Protein AF-A0A8J1TV13-F1 (afdb_monomer_lite)

Radius of gyration: 22.43 Å; chains: 1; bounding box: 50×52×61 Å

Structure (mmCIF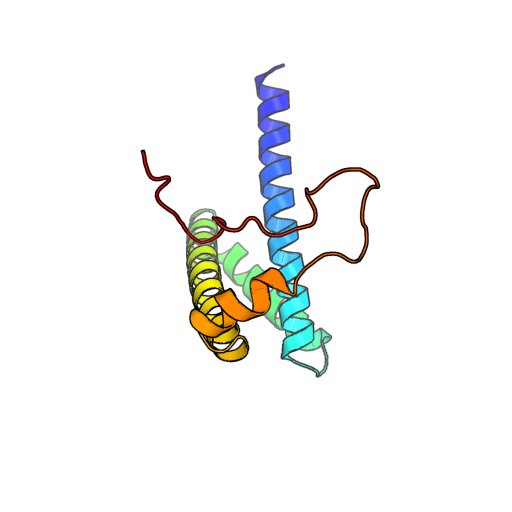, N/CA/C/O backbone):
data_AF-A0A8J1TV13-F1
#
_entry.id   AF-A0A8J1TV13-F1
#
loop_
_atom_site.group_PDB
_atom_site.id
_atom_site.type_symbol
_atom_site.label_atom_id
_atom_site.label_alt_id
_atom_site.label_comp_id
_atom_site.label_asym_id
_atom_site.label_entity_id
_atom_site.label_seq_id
_atom_site.pdbx_PDB_ins_code
_atom_site.Cartn_x
_atom_site.Cartn_y
_atom_site.Cartn_z
_atom_site.occupancy
_atom_site.B_iso_or_equiv
_atom_site.auth_seq_id
_atom_site.auth_comp_id
_atom_site.auth_asym_id
_atom_site.auth_atom_id
_atom_site.pdbx_PDB_model_num
ATOM 1 N N . MET A 1 1 ? 26.215 18.825 -3.401 1.00 73.56 1 MET A N 1
ATOM 2 C CA . MET A 1 1 ? 25.999 17.877 -2.278 1.00 73.56 1 MET 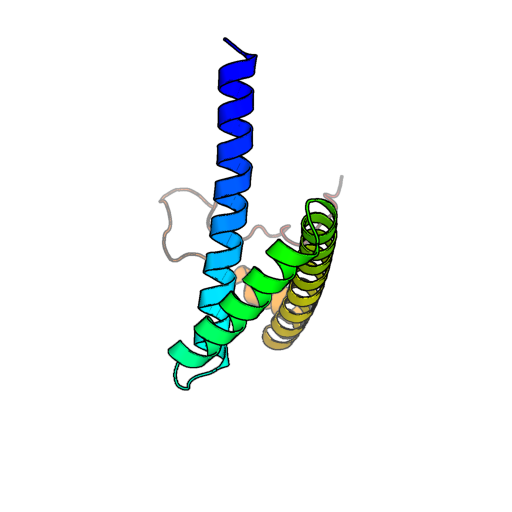A CA 1
ATOM 3 C C . MET A 1 1 ? 24.530 17.718 -1.870 1.00 73.56 1 MET A C 1
ATOM 5 O O . MET A 1 1 ? 24.097 16.585 -1.749 1.00 73.56 1 MET A O 1
ATOM 9 N N . ARG A 1 2 ? 23.732 18.787 -1.697 1.00 83.94 2 ARG A N 1
ATOM 10 C CA . ARG A 1 2 ? 22.308 18.674 -1.290 1.00 83.94 2 ARG A CA 1
ATOM 11 C C . ARG A 1 2 ? 21.440 17.867 -2.264 1.00 83.94 2 ARG A C 1
ATOM 13 O O . ARG A 1 2 ? 20.685 17.012 -1.826 1.00 83.94 2 ARG A O 1
ATOM 20 N N . VAL A 1 3 ? 21.623 18.080 -3.567 1.00 90.56 3 VAL A N 1
ATOM 21 C CA . VAL A 1 3 ? 20.903 17.340 -4.619 1.00 90.56 3 VAL A CA 1
ATOM 22 C C . VAL A 1 3 ? 21.267 15.853 -4.618 1.00 90.56 3 VAL A C 1
ATOM 24 O O . VAL A 1 3 ? 20.383 15.029 -4.764 1.00 90.56 3 VAL A O 1
ATOM 27 N N . TYR A 1 4 ? 22.532 15.496 -4.369 1.00 92.38 4 TYR A N 1
ATOM 28 C CA . TYR A 1 4 ? 22.962 14.093 -4.292 1.00 92.38 4 TYR A CA 1
ATOM 29 C C . TYR A 1 4 ? 22.264 13.345 -3.148 1.00 92.38 4 TYR A C 1
ATOM 31 O O . TYR A 1 4 ? 21.664 12.298 -3.370 1.00 92.38 4 TYR A O 1
ATOM 39 N N . PHE A 1 5 ? 22.272 13.922 -1.940 1.00 92.19 5 PHE A N 1
ATOM 40 C CA . PHE A 1 5 ? 21.561 13.340 -0.798 1.00 92.19 5 PHE A CA 1
ATOM 41 C C . PHE A 1 5 ? 20.041 13.294 -1.014 1.00 92.19 5 PHE A C 1
ATOM 43 O O . PHE A 1 5 ? 19.421 12.306 -0.636 1.00 92.19 5 PHE A O 1
ATOM 50 N N . ALA A 1 6 ? 19.45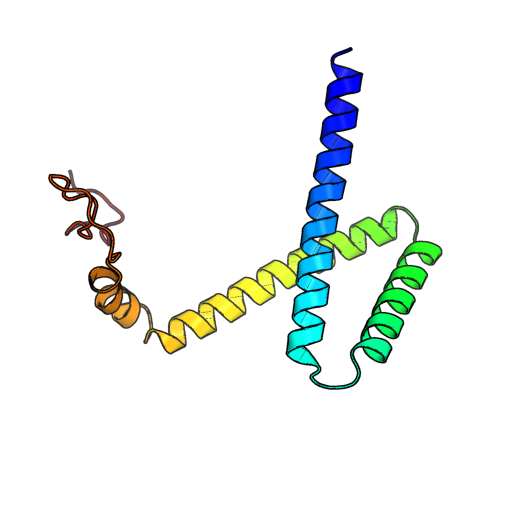0 14.315 -1.647 1.00 92.06 6 ALA A N 1
ATOM 51 C CA . ALA A 1 6 ? 18.016 14.355 -1.947 1.00 92.06 6 ALA A CA 1
ATOM 52 C C . ALA A 1 6 ? 17.590 13.323 -3.006 1.00 92.06 6 ALA A C 1
ATOM 54 O O . ALA A 1 6 ? 16.529 12.718 -2.896 1.00 92.06 6 ALA A O 1
ATOM 55 N N . LEU A 1 7 ? 18.416 13.101 -4.029 1.00 93.25 7 LEU A N 1
ATOM 56 C CA . LEU A 1 7 ? 18.146 12.123 -5.081 1.00 93.25 7 LEU A CA 1
ATOM 57 C C . LEU A 1 7 ? 18.276 10.697 -4.525 1.00 93.25 7 LEU A C 1
ATOM 59 O O . LEU A 1 7 ? 17.412 9.858 -4.765 1.00 93.25 7 LEU A O 1
ATOM 63 N N . LEU A 1 8 ? 19.297 10.454 -3.697 1.00 91.94 8 LEU A N 1
ATOM 64 C CA . LEU A 1 8 ? 19.483 9.181 -3.002 1.00 91.94 8 LEU A CA 1
ATOM 65 C C . LEU A 1 8 ? 18.325 8.873 -2.038 1.00 91.94 8 LEU A C 1
ATOM 67 O O . LEU A 1 8 ? 17.807 7.758 -2.054 1.00 91.94 8 LEU A O 1
ATOM 71 N N . SER A 1 9 ? 17.873 9.844 -1.237 1.00 92.00 9 SER A N 1
ATOM 72 C CA . SER A 1 9 ? 16.735 9.632 -0.334 1.00 92.00 9 SER A CA 1
ATOM 73 C C . SER A 1 9 ? 15.421 9.408 -1.086 1.00 92.00 9 SER A C 1
ATOM 75 O O . SER A 1 9 ? 14.622 8.576 -0.661 1.00 92.00 9 SER A O 1
ATOM 77 N N . LEU A 1 10 ? 15.206 10.088 -2.217 1.00 92.50 10 LEU A N 1
ATOM 78 C CA . LEU A 1 10 ? 14.023 9.898 -3.058 1.00 92.50 10 LEU A CA 1
ATOM 79 C C . LEU A 1 10 ? 13.970 8.488 -3.659 1.00 92.50 10 LEU A C 1
ATOM 81 O O . LEU A 1 10 ? 12.932 7.831 -3.588 1.00 92.50 10 LEU A O 1
ATOM 85 N N . VAL A 1 11 ? 15.091 7.991 -4.187 1.00 91.62 11 VAL A N 1
ATOM 86 C CA . VAL A 1 11 ? 15.177 6.623 -4.721 1.00 91.62 11 VAL A CA 1
ATOM 87 C C . VAL A 1 11 ? 14.931 5.589 -3.620 1.00 91.62 11 VAL A C 1
ATOM 89 O O . VAL A 1 11 ? 14.103 4.697 -3.797 1.00 91.62 11 VAL A O 1
ATOM 92 N N . LEU A 1 12 ? 15.586 5.730 -2.461 1.00 91.44 12 LEU A N 1
ATOM 93 C CA . LEU A 1 12 ? 15.388 4.820 -1.328 1.00 91.44 12 LEU A CA 1
ATOM 94 C C . LEU A 1 12 ? 13.941 4.825 -0.821 1.00 91.44 12 LEU A C 1
ATOM 96 O O . LEU A 1 12 ? 13.416 3.770 -0.462 1.00 91.44 12 LEU A O 1
ATOM 100 N N . TYR A 1 13 ? 13.279 5.984 -0.817 1.00 92.12 13 TYR A N 1
ATOM 101 C CA . TYR A 1 13 ? 11.881 6.098 -0.413 1.00 92.12 13 TYR A CA 1
ATOM 102 C C . TYR A 1 13 ? 10.951 5.320 -1.349 1.00 92.12 13 TYR A C 1
ATOM 104 O O . TYR A 1 13 ? 10.149 4.514 -0.879 1.00 92.12 13 TYR A O 1
ATOM 112 N N . ILE A 1 14 ? 11.091 5.511 -2.665 1.00 88.25 14 ILE A N 1
ATOM 113 C CA . ILE A 1 14 ? 10.286 4.798 -3.669 1.00 88.25 14 ILE A CA 1
ATOM 114 C C . ILE A 1 14 ? 10.513 3.285 -3.554 1.00 88.25 14 ILE A C 1
ATOM 116 O O . ILE A 1 14 ? 9.552 2.518 -3.517 1.00 88.25 14 ILE A O 1
ATOM 120 N N . PHE A 1 15 ? 11.771 2.858 -3.420 1.00 87.06 15 PHE A N 1
ATOM 121 C CA . PHE A 1 15 ? 12.122 1.442 -3.321 1.00 87.06 15 PHE A CA 1
ATOM 122 C C . PHE A 1 15 ? 11.542 0.785 -2.066 1.00 87.06 15 PHE A C 1
ATOM 124 O O . PHE A 1 15 ? 10.974 -0.305 -2.131 1.00 87.06 15 PHE A O 1
ATOM 131 N N . THR A 1 16 ? 11.634 1.475 -0.927 1.00 90.75 16 THR A N 1
ATOM 132 C CA . THR A 1 16 ? 11.062 1.005 0.338 1.00 90.75 16 THR A CA 1
ATOM 133 C C . THR A 1 16 ? 9.545 0.866 0.226 1.00 90.75 16 THR A C 1
ATOM 135 O O . THR A 1 16 ? 9.006 -0.160 0.630 1.00 90.75 16 THR A O 1
ATOM 138 N N . LYS A 1 17 ? 8.854 1.851 -0.369 1.00 83.81 17 LYS A N 1
ATOM 139 C CA . LYS A 1 17 ? 7.398 1.788 -0.576 1.00 83.81 17 LYS A CA 1
ATOM 140 C C . LYS A 1 17 ? 6.995 0.609 -1.466 1.00 83.81 17 LYS A C 1
ATOM 142 O O . LYS A 1 17 ? 6.218 -0.226 -1.018 1.00 83.81 17 LYS A O 1
ATOM 147 N N . CYS A 1 18 ? 7.614 0.469 -2.640 1.00 81.88 18 CYS A N 1
ATOM 148 C CA . CYS A 1 18 ? 7.375 -0.672 -3.532 1.00 81.88 18 CYS A CA 1
ATOM 149 C C . CYS A 1 18 ? 7.637 -2.023 -2.845 1.00 81.88 18 CYS A C 1
ATOM 151 O O . CYS A 1 18 ? 6.895 -2.981 -3.050 1.00 81.88 18 CYS A O 1
ATOM 153 N N . SER A 1 19 ? 8.676 -2.111 -2.009 1.00 83.44 19 SER A N 1
ATOM 154 C CA . SER A 1 19 ? 9.022 -3.355 -1.307 1.00 83.44 19 SER A CA 1
ATOM 155 C C . SER A 1 19 ? 7.951 -3.768 -0.294 1.00 83.44 19 SER A C 1
ATOM 157 O O . SER A 1 19 ? 7.630 -4.951 -0.191 1.00 83.44 19 SER A O 1
ATOM 159 N N . VAL A 1 20 ? 7.377 -2.806 0.438 1.00 86.44 20 VAL A N 1
ATOM 160 C CA . VAL A 1 20 ? 6.291 -3.057 1.402 1.00 86.44 20 VAL A CA 1
ATOM 161 C C . VAL A 1 20 ? 5.021 -3.529 0.690 1.00 86.44 20 VAL A C 1
ATOM 163 O O . VAL A 1 20 ? 4.370 -4.468 1.158 1.00 86.44 20 VAL A O 1
ATOM 166 N N . ASP A 1 21 ? 4.700 -2.929 -0.456 1.00 81.50 21 ASP A N 1
ATOM 167 C CA . ASP A 1 21 ? 3.521 -3.295 -1.244 1.00 81.50 21 ASP A CA 1
ATOM 168 C C . ASP A 1 21 ? 3.637 -4.718 -1.815 1.00 81.50 21 ASP A C 1
ATOM 170 O O . ASP A 1 21 ? 2.724 -5.530 -1.651 1.00 81.50 21 ASP A O 1
ATOM 174 N N . LEU A 1 22 ? 4.791 -5.069 -2.400 1.00 77.62 22 LEU A N 1
ATOM 175 C CA . LEU A 1 22 ? 5.061 -6.421 -2.906 1.00 77.62 22 LEU A CA 1
ATOM 176 C C . LEU A 1 22 ? 5.041 -7.477 -1.794 1.00 77.62 22 LEU A C 1
ATOM 178 O O . LEU A 1 22 ? 4.478 -8.557 -1.977 1.00 77.62 22 LEU A O 1
ATOM 182 N N . TYR A 1 23 ? 5.626 -7.167 -0.634 1.00 81.12 23 TYR A N 1
ATOM 183 C CA . TYR A 1 23 ? 5.627 -8.067 0.519 1.00 81.12 23 TYR A CA 1
ATOM 184 C C . TYR A 1 23 ? 4.204 -8.348 1.023 1.00 81.12 23 TYR A C 1
ATOM 186 O O . TYR A 1 23 ? 3.831 -9.502 1.237 1.00 81.12 23 TYR A O 1
ATOM 194 N N . THR A 1 24 ? 3.383 -7.303 1.150 1.00 81.00 24 THR A N 1
ATOM 195 C CA . THR A 1 24 ? 1.977 -7.431 1.560 1.00 81.00 24 THR A CA 1
ATOM 196 C C . THR A 1 24 ? 1.167 -8.223 0.527 1.00 81.00 24 THR A C 1
ATOM 198 O O . THR A 1 24 ? 0.372 -9.085 0.900 1.00 81.00 24 THR A O 1
ATOM 201 N N . GLY A 1 25 ? 1.414 -8.003 -0.770 1.00 73.56 25 GLY A N 1
ATOM 202 C CA . GLY A 1 25 ? 0.796 -8.769 -1.856 1.00 73.56 25 GLY A CA 1
ATOM 203 C C . GLY A 1 25 ? 1.151 -10.260 -1.825 1.00 73.56 25 GLY A C 1
ATOM 204 O O . GLY A 1 25 ? 0.273 -11.108 -1.982 1.00 73.56 25 GLY A O 1
ATOM 205 N N . ALA A 1 26 ? 2.412 -10.602 -1.549 1.00 70.81 26 ALA A N 1
ATOM 206 C CA . ALA A 1 26 ? 2.842 -11.993 -1.398 1.00 70.81 26 ALA A CA 1
ATOM 207 C C . ALA A 1 26 ? 2.177 -12.678 -0.190 1.00 70.81 26 ALA A C 1
ATOM 209 O O . ALA A 1 26 ? 1.714 -13.816 -0.300 1.00 70.81 26 ALA A O 1
ATOM 210 N N . LEU A 1 27 ? 2.073 -11.971 0.941 1.00 76.75 27 LEU A N 1
ATOM 211 C CA . LEU A 1 27 ? 1.384 -12.454 2.141 1.00 76.75 27 LEU A CA 1
ATOM 212 C C . LEU A 1 27 ? -0.110 -12.713 1.874 1.00 76.75 27 LEU A C 1
ATOM 214 O O . LEU A 1 27 ? -0.659 -13.720 2.318 1.00 76.75 27 LEU A O 1
ATOM 218 N N . PHE A 1 28 ? -0.758 -11.832 1.106 1.00 73.19 28 PHE A N 1
ATOM 219 C CA . PHE A 1 28 ? -2.158 -11.981 0.712 1.00 73.19 28 PHE A CA 1
ATOM 220 C C . PHE A 1 28 ? -2.385 -13.227 -0.156 1.00 73.19 28 PHE A C 1
ATOM 222 O O . PHE A 1 28 ? -3.308 -14.000 0.099 1.00 73.19 28 PHE A O 1
ATOM 229 N N . ILE A 1 29 ? -1.513 -13.473 -1.137 1.00 66.50 29 ILE A N 1
ATOM 230 C CA . ILE A 1 29 ? -1.584 -14.665 -1.998 1.00 66.50 29 ILE A CA 1
ATOM 231 C C . ILE A 1 29 ? -1.369 -15.946 -1.181 1.00 66.50 29 ILE A C 1
ATOM 233 O O . ILE A 1 29 ? -2.081 -16.928 -1.391 1.00 66.50 29 ILE A O 1
ATOM 237 N N . GLN A 1 30 ? -0.442 -15.927 -0.215 1.00 68.12 30 GLN A N 1
ATOM 238 C CA . GLN A 1 30 ? -0.211 -17.048 0.701 1.00 68.12 30 GLN A CA 1
ATOM 239 C C . GLN A 1 30 ? -1.458 -17.389 1.528 1.00 68.12 30 GLN A C 1
ATOM 241 O O . GLN A 1 30 ? -1.795 -18.564 1.662 1.00 68.12 30 GLN A O 1
ATOM 246 N N . GLN A 1 31 ? -2.144 -16.377 2.064 1.00 63.59 31 GLN A N 1
ATOM 247 C CA . GLN A 1 31 ? -3.375 -16.554 2.839 1.00 63.59 31 GLN A CA 1
ATOM 248 C C . GLN A 1 31 ? -4.564 -16.988 1.971 1.00 63.59 31 GLN A C 1
ATOM 250 O O . GLN A 1 31 ? -5.379 -17.795 2.408 1.00 63.59 31 GLN A O 1
ATOM 255 N N . SER A 1 32 ? -4.661 -16.483 0.738 1.00 60.38 32 SER A N 1
ATOM 256 C CA . SER A 1 32 ? -5.837 -16.699 -0.106 1.00 60.38 32 SER A CA 1
ATOM 257 C C . SER A 1 32 ? -5.870 -18.049 -0.828 1.00 60.38 32 SER A C 1
ATOM 259 O O . SER A 1 32 ? -6.972 -18.502 -1.130 1.00 60.38 32 SER A O 1
ATOM 261 N N . LEU A 1 33 ? -4.731 -18.662 -1.184 1.00 61.50 33 LEU A N 1
ATOM 262 C CA . LEU A 1 33 ? -4.748 -19.807 -2.113 1.00 61.50 33 LEU A CA 1
ATOM 263 C C . LEU A 1 33 ? -4.580 -21.188 -1.471 1.00 61.50 33 LEU A C 1
ATOM 265 O O . LEU A 1 33 ? -5.061 -22.149 -2.059 1.00 61.50 33 LEU A O 1
ATOM 269 N N . GLY A 1 34 ? -3.957 -21.324 -0.296 1.00 61.94 34 GLY A N 1
ATOM 270 C CA . GLY A 1 34 ? -3.939 -22.577 0.486 1.00 61.94 34 GLY A C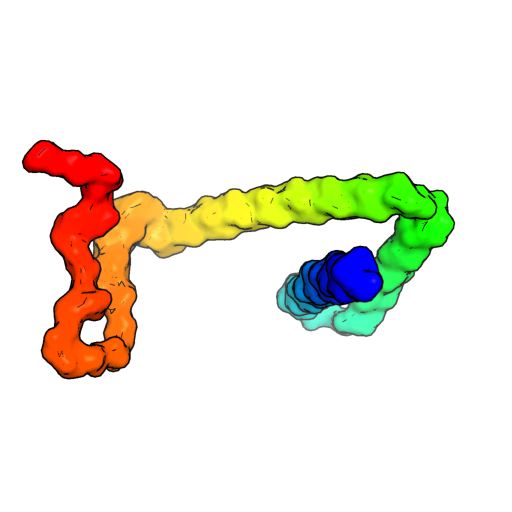A 1
ATOM 271 C C . GLY A 1 34 ? -3.360 -23.851 -0.177 1.00 61.94 34 GLY A C 1
ATOM 272 O O . GLY A 1 34 ? -3.205 -24.850 0.518 1.00 61.94 34 GLY A O 1
ATOM 273 N N . TRP A 1 35 ? -3.012 -23.831 -1.469 1.00 54.22 35 TRP A N 1
ATOM 274 C CA . TRP A 1 35 ? -2.435 -24.904 -2.296 1.00 54.22 35 TRP A CA 1
ATOM 275 C C . TRP A 1 35 ? -1.229 -24.369 -3.093 1.00 54.22 35 TRP A C 1
ATOM 277 O O . TRP A 1 35 ? -1.172 -23.174 -3.378 1.00 54.22 35 TRP A O 1
ATOM 287 N N . ASP A 1 36 ? -0.265 -25.256 -3.393 1.00 60.44 36 ASP A N 1
ATOM 288 C CA . ASP A 1 36 ? 1.074 -25.030 -3.984 1.00 60.44 36 ASP A CA 1
ATOM 289 C C . ASP A 1 36 ? 1.425 -23.573 -4.353 1.00 60.44 36 ASP A C 1
ATOM 291 O O . ASP A 1 36 ? 1.377 -23.150 -5.512 1.00 60.44 36 ASP A O 1
ATOM 295 N N . LEU A 1 37 ? 1.866 -22.830 -3.328 1.00 59.25 37 LEU A N 1
ATOM 296 C CA . LEU A 1 37 ? 2.416 -21.464 -3.369 1.00 59.25 37 LEU A CA 1
ATOM 297 C C . LEU A 1 37 ? 3.311 -21.191 -4.587 1.00 59.25 37 LEU A C 1
ATOM 299 O O . LEU A 1 37 ? 3.337 -20.082 -5.120 1.00 59.25 37 LEU A O 1
ATOM 303 N N . TYR A 1 38 ? 4.047 -22.210 -5.022 1.00 60.59 38 TYR A N 1
ATOM 304 C CA . TYR A 1 38 ? 5.019 -22.120 -6.097 1.00 60.59 38 TYR A CA 1
ATOM 305 C C . TYR A 1 38 ? 4.386 -21.784 -7.460 1.00 60.59 38 TYR A C 1
ATOM 307 O O . TYR A 1 38 ? 4.944 -20.979 -8.205 1.00 60.59 38 TYR A O 1
ATOM 315 N N . LEU A 1 39 ? 3.202 -22.327 -7.776 1.00 67.56 39 LEU A N 1
ATOM 316 C CA . LEU A 1 39 ? 2.534 -22.084 -9.063 1.00 67.56 39 LEU A CA 1
ATOM 317 C C . LEU A 1 39 ? 1.990 -20.648 -9.150 1.00 67.56 39 LEU A C 1
ATOM 319 O O . LEU A 1 39 ? 2.117 -19.981 -10.176 1.00 67.56 39 LEU A O 1
ATOM 323 N N . SER A 1 40 ? 1.425 -20.144 -8.055 1.00 63.03 40 SER A N 1
ATOM 324 C CA . SER A 1 40 ? 0.842 -18.800 -7.999 1.00 63.03 40 SER A CA 1
ATOM 325 C C . SER A 1 40 ? 1.898 -17.705 -8.003 1.00 63.03 40 SER A C 1
ATOM 327 O O . SER A 1 40 ? 1.719 -16.694 -8.678 1.00 63.03 40 SER A O 1
ATOM 329 N N . ILE A 1 41 ? 3.024 -17.922 -7.313 1.00 69.31 41 ILE A N 1
ATOM 330 C CA . ILE A 1 41 ? 4.185 -17.027 -7.381 1.00 69.31 41 ILE A CA 1
ATOM 331 C C . ILE A 1 41 ? 4.716 -16.972 -8.818 1.00 69.31 41 ILE A C 1
ATOM 333 O O . ILE A 1 41 ? 4.998 -15.887 -9.323 1.00 69.31 41 ILE A O 1
ATOM 337 N N . PHE A 1 42 ? 4.788 -18.114 -9.507 1.00 74.56 42 PHE A N 1
ATOM 338 C CA . PHE A 1 42 ? 5.244 -18.169 -10.895 1.00 74.56 42 PHE A CA 1
ATOM 339 C C . PHE A 1 42 ? 4.319 -17.392 -11.846 1.00 74.56 42 PHE A C 1
ATOM 341 O O . PHE A 1 42 ? 4.800 -16.612 -12.666 1.00 74.56 42 PHE A O 1
ATOM 348 N N . ILE A 1 43 ? 2.997 -17.538 -11.701 1.00 75.50 43 ILE A N 1
ATOM 349 C CA . ILE A 1 43 ? 2.006 -16.803 -12.506 1.00 75.50 43 ILE A CA 1
ATOM 350 C C . ILE A 1 43 ? 2.055 -15.300 -12.212 1.00 75.50 43 ILE A C 1
ATOM 352 O O . ILE A 1 43 ? 2.033 -14.498 -13.145 1.00 75.50 43 ILE A O 1
ATOM 356 N N . LEU A 1 44 ? 2.166 -14.907 -10.940 1.00 71.38 44 LEU A N 1
ATOM 357 C CA . LEU A 1 44 ? 2.267 -13.502 -10.551 1.00 71.38 44 LEU A CA 1
ATOM 358 C C . LEU A 1 44 ? 3.516 -12.857 -11.159 1.00 71.38 44 LEU A C 1
ATOM 360 O O . LEU A 1 44 ? 3.413 -11.832 -11.826 1.00 71.38 44 LEU A O 1
ATOM 364 N N . ILE A 1 45 ? 4.681 -13.492 -10.991 1.00 75.44 45 ILE A N 1
ATOM 365 C CA . ILE A 1 45 ? 5.952 -13.002 -11.534 1.00 75.44 45 ILE A CA 1
ATOM 366 C C . ILE A 1 45 ? 5.899 -12.936 -13.062 1.00 75.44 45 ILE A C 1
ATOM 368 O O . ILE A 1 45 ? 6.367 -11.956 -13.636 1.00 75.44 45 ILE A O 1
ATOM 372 N N . ALA A 1 46 ? 5.308 -13.932 -13.728 1.00 81.06 46 ALA A N 1
ATOM 373 C CA . ALA A 1 46 ? 5.163 -13.934 -15.181 1.00 81.06 46 ALA A CA 1
ATOM 374 C C . ALA A 1 46 ? 4.300 -12.762 -15.668 1.00 81.06 46 ALA A C 1
ATOM 376 O O . ALA A 1 46 ? 4.699 -12.045 -16.585 1.00 81.06 46 ALA A O 1
ATOM 377 N N . ILE A 1 47 ? 3.157 -12.522 -15.021 1.00 76.00 47 ILE A N 1
ATOM 378 C CA . ILE A 1 47 ? 2.282 -11.390 -15.333 1.00 76.00 47 ILE A CA 1
ATOM 379 C C . ILE A 1 47 ? 3.047 -10.080 -15.109 1.00 76.00 47 ILE A C 1
ATOM 381 O O . ILE A 1 47 ? 3.166 -9.293 -16.047 1.00 76.00 47 ILE A O 1
ATOM 385 N N . THR A 1 48 ? 3.662 -9.891 -13.936 1.00 75.00 48 THR A N 1
ATOM 386 C CA . THR A 1 48 ? 4.465 -8.705 -13.588 1.00 75.00 48 THR A CA 1
ATOM 387 C C . THR A 1 48 ? 5.626 -8.459 -14.560 1.00 75.00 48 THR A C 1
ATOM 389 O O . THR A 1 48 ? 5.877 -7.315 -14.946 1.00 75.00 48 THR A O 1
ATOM 392 N N . ALA A 1 49 ? 6.313 -9.505 -15.018 1.00 77.06 49 ALA A N 1
ATOM 393 C CA . ALA A 1 49 ? 7.388 -9.393 -15.999 1.00 77.06 49 ALA A CA 1
ATOM 394 C C . ALA A 1 49 ? 6.860 -8.949 -17.373 1.00 77.06 49 ALA A C 1
ATOM 396 O O . ALA A 1 49 ? 7.427 -8.044 -17.986 1.00 77.06 49 ALA A O 1
ATOM 397 N N . VAL A 1 50 ? 5.744 -9.522 -17.836 1.00 80.31 50 VAL A N 1
ATOM 398 C CA . VAL A 1 50 ? 5.137 -9.175 -19.132 1.00 80.31 50 VAL A CA 1
ATOM 399 C C . VAL A 1 50 ? 4.653 -7.726 -19.149 1.00 80.31 50 VAL A C 1
ATOM 401 O O . VAL A 1 50 ? 4.959 -6.992 -20.092 1.00 80.31 50 VAL A O 1
ATOM 404 N N . LEU A 1 51 ? 3.953 -7.276 -18.105 1.00 70.69 51 LEU A N 1
ATOM 405 C CA . LEU A 1 51 ? 3.478 -5.887 -18.021 1.00 70.69 51 LEU A CA 1
ATOM 406 C C . LEU A 1 51 ? 4.619 -4.870 -17.860 1.00 70.69 51 LEU A C 1
ATOM 408 O O . LEU A 1 51 ? 4.504 -3.754 -18.362 1.00 70.69 51 LEU A O 1
ATOM 412 N N . THR A 1 52 ? 5.753 -5.273 -17.278 1.00 73.44 52 THR A N 1
ATOM 413 C CA . THR A 1 52 ? 6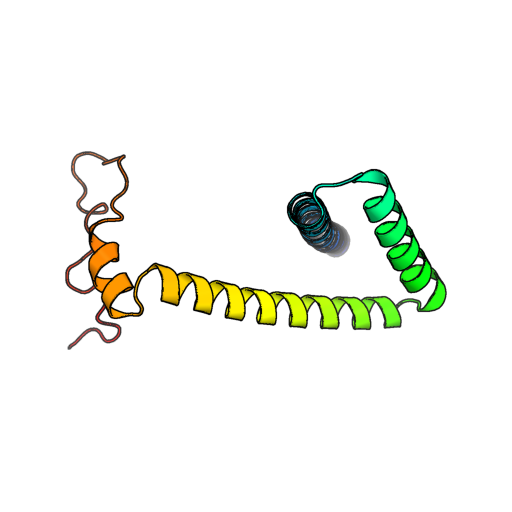.964 -4.437 -17.212 1.00 73.44 52 THR A CA 1
ATOM 414 C C . THR A 1 52 ? 7.651 -4.304 -18.575 1.00 73.44 52 THR A C 1
ATOM 416 O O . THR A 1 52 ? 8.002 -3.199 -18.986 1.00 73.44 52 THR A O 1
ATOM 419 N N . ILE A 1 53 ? 7.835 -5.415 -19.299 1.00 78.56 53 ILE A N 1
ATOM 420 C CA . ILE A 1 53 ? 8.566 -5.427 -20.579 1.00 78.56 53 ILE A CA 1
ATOM 421 C C . ILE A 1 53 ? 7.761 -4.738 -21.687 1.00 78.56 53 ILE A C 1
ATOM 423 O O . ILE A 1 53 ? 8.331 -4.042 -22.524 1.00 78.56 53 ILE A O 1
ATOM 427 N N . THR A 1 54 ? 6.438 -4.905 -21.693 1.00 74.62 54 THR A N 1
ATOM 428 C CA . THR A 1 54 ? 5.602 -4.468 -22.823 1.00 74.62 54 THR A CA 1
ATOM 429 C C . THR A 1 54 ? 5.273 -2.971 -22.784 1.00 74.62 54 THR A C 1
ATOM 431 O O . THR A 1 54 ? 4.972 -2.383 -23.819 1.00 74.62 54 THR A O 1
ATOM 434 N N . GLY A 1 55 ? 5.308 -2.331 -21.612 1.00 67.19 55 GLY A N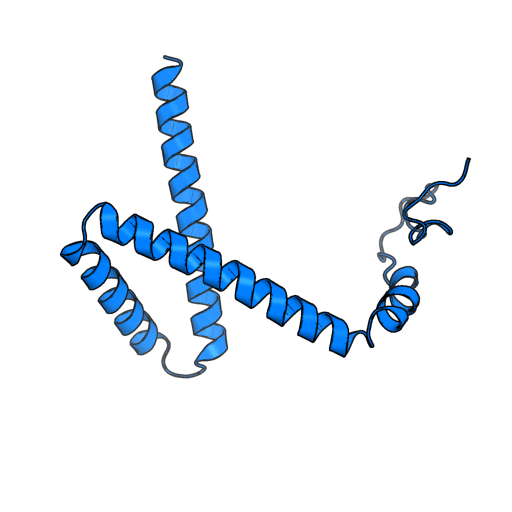 1
ATOM 435 C CA . GLY A 1 55 ? 4.609 -1.057 -21.417 1.00 67.19 55 GLY A CA 1
ATOM 436 C C . GLY A 1 55 ? 5.442 0.177 -21.050 1.00 67.19 55 GLY A C 1
ATOM 437 O O . GLY A 1 55 ? 4.898 1.285 -21.032 1.00 67.19 55 GLY A O 1
ATOM 438 N N . GLY A 1 56 ? 6.741 0.032 -20.772 1.00 77.44 56 GLY A N 1
ATOM 439 C CA . GLY A 1 56 ? 7.624 1.163 -20.449 1.00 77.44 56 GLY A CA 1
ATOM 440 C C . GLY A 1 56 ? 7.160 2.005 -19.244 1.00 77.44 56 GLY A C 1
ATOM 441 O O . GLY A 1 56 ? 6.433 1.525 -18.375 1.00 77.44 56 GLY A O 1
ATOM 442 N N . LEU A 1 57 ? 7.563 3.285 -19.188 1.00 72.44 57 LEU A N 1
ATOM 443 C CA . LEU A 1 57 ? 7.253 4.193 -18.064 1.00 72.44 57 LEU A CA 1
ATOM 444 C C . LEU A 1 57 ? 5.739 4.435 -17.882 1.00 72.44 57 LEU A C 1
ATOM 446 O O . LEU A 1 57 ? 5.281 4.718 -16.779 1.00 72.44 57 LEU A O 1
ATOM 450 N N . THR A 1 58 ? 4.951 4.299 -18.954 1.00 79.12 58 THR A N 1
ATOM 451 C CA . THR A 1 58 ? 3.496 4.499 -18.935 1.00 79.12 58 THR A CA 1
ATOM 452 C C . THR A 1 58 ? 2.761 3.336 -18.277 1.00 79.12 58 THR A C 1
ATOM 454 O O . THR A 1 58 ? 1.846 3.581 -17.493 1.00 79.12 58 THR A O 1
ATOM 457 N N . ALA A 1 59 ? 3.157 2.084 -18.527 1.00 78.75 59 ALA A N 1
ATOM 458 C CA . ALA A 1 59 ? 2.516 0.947 -17.862 1.00 78.75 59 ALA A CA 1
ATOM 459 C C . ALA A 1 59 ? 2.713 0.966 -16.348 1.00 78.75 59 ALA A C 1
ATOM 461 O O . ALA A 1 59 ? 1.777 0.641 -15.627 1.00 78.75 59 ALA A O 1
ATOM 462 N N . VAL A 1 60 ? 3.872 1.434 -15.875 1.00 79.56 60 VAL A N 1
ATOM 463 C CA . VAL A 1 60 ? 4.134 1.604 -14.439 1.00 79.56 60 VAL A CA 1
ATOM 464 C C . VAL A 1 60 ? 3.116 2.556 -13.799 1.00 79.56 60 VAL A C 1
ATOM 466 O O . VAL A 1 60 ? 2.579 2.264 -12.734 1.00 79.56 60 VAL A O 1
ATOM 469 N N . ILE A 1 61 ? 2.785 3.662 -14.472 1.00 82.06 61 ILE A N 1
ATOM 470 C CA . ILE A 1 61 ? 1.795 4.632 -13.976 1.00 82.06 61 ILE A CA 1
ATOM 471 C C . ILE A 1 61 ? 0.383 4.026 -13.987 1.00 82.06 61 ILE A C 1
ATOM 473 O O . ILE A 1 61 ? -0.373 4.190 -13.030 1.00 82.06 61 ILE A O 1
ATOM 477 N N . TYR A 1 62 ? 0.022 3.272 -15.031 1.00 81.69 62 TYR A N 1
ATOM 478 C CA . TYR A 1 62 ? -1.261 2.560 -15.065 1.00 81.69 62 TYR A CA 1
ATOM 479 C C . TYR A 1 62 ? -1.382 1.543 -13.925 1.00 81.69 62 TYR A C 1
ATOM 481 O O . TYR A 1 62 ? -2.430 1.457 -13.289 1.00 81.69 62 TYR A O 1
ATOM 489 N N . THR A 1 63 ? -0.315 0.807 -13.615 1.00 81.25 63 THR A N 1
ATOM 490 C CA . THR A 1 63 ? -0.337 -0.158 -12.510 1.00 81.25 63 THR A CA 1
ATOM 491 C C . THR A 1 63 ? -0.383 0.516 -11.140 1.00 81.25 63 THR A C 1
ATOM 493 O O . THR A 1 63 ? -1.095 0.033 -10.265 1.00 81.25 63 THR A O 1
ATOM 496 N N . ASP A 1 64 ? 0.290 1.657 -10.967 1.00 81.69 64 ASP A N 1
ATOM 497 C CA . ASP A 1 64 ? 0.259 2.446 -9.727 1.00 81.69 64 ASP A CA 1
ATOM 498 C C . ASP A 1 64 ? -1.153 2.991 -9.437 1.00 81.69 64 ASP A C 1
ATOM 500 O O . ASP A 1 64 ? -1.687 2.840 -8.336 1.00 81.69 64 ASP A O 1
ATOM 504 N N . THR A 1 65 ? -1.828 3.521 -10.463 1.00 85.94 65 THR A N 1
ATOM 505 C CA . THR A 1 65 ? -3.217 3.998 -10.325 1.00 85.94 65 THR A CA 1
ATOM 506 C C . THR A 1 65 ? -4.198 2.870 -10.001 1.00 85.94 65 THR A C 1
ATOM 508 O O . THR A 1 65 ? -5.093 3.048 -9.170 1.00 85.94 65 THR A O 1
ATOM 511 N N . LEU A 1 66 ? -4.016 1.688 -10.598 1.00 86.19 66 LEU A N 1
ATOM 512 C CA . LEU A 1 66 ? -4.831 0.512 -10.297 1.00 86.19 66 LEU A CA 1
ATOM 513 C C . LEU A 1 66 ? -4.608 0.024 -8.858 1.00 86.19 66 LEU A C 1
ATOM 515 O O . LEU A 1 66 ? -5.578 -0.276 -8.161 1.00 86.19 66 LEU A O 1
ATOM 519 N N . GLN A 1 67 ? -3.362 0.011 -8.378 1.00 81.38 67 GLN A N 1
ATOM 520 C CA . GLN A 1 67 ? -3.040 -0.326 -6.990 1.00 81.38 67 GLN A CA 1
ATOM 521 C C . GLN A 1 67 ? -3.704 0.640 -6.002 1.00 81.38 67 GLN A C 1
ATOM 523 O O . GLN A 1 67 ? -4.290 0.195 -5.013 1.00 81.38 67 GLN A O 1
ATOM 528 N N . ALA A 1 68 ? -3.672 1.947 -6.279 1.00 87.25 68 ALA A N 1
ATOM 529 C CA . ALA A 1 68 ? -4.339 2.942 -5.444 1.00 87.25 68 ALA A CA 1
ATOM 530 C C . ALA A 1 68 ? -5.854 2.691 -5.361 1.00 87.25 68 ALA A C 1
ATOM 532 O O . ALA A 1 68 ? -6.438 2.736 -4.277 1.00 87.25 68 ALA A O 1
ATOM 533 N N . PHE A 1 69 ? -6.488 2.361 -6.488 1.00 90.56 69 PHE A N 1
ATOM 534 C CA . PHE A 1 69 ? -7.921 2.077 -6.526 1.00 90.56 69 PHE A CA 1
ATOM 535 C C . PHE A 1 69 ? -8.281 0.802 -5.747 1.00 90.56 69 PHE A C 1
ATOM 537 O O . PHE A 1 69 ? -9.242 0.794 -4.976 1.00 90.56 69 PHE A O 1
ATOM 544 N N . LEU A 1 70 ? -7.478 -0.259 -5.894 1.00 88.38 70 LEU A N 1
ATOM 545 C CA . LEU A 1 70 ? -7.645 -1.508 -5.147 1.00 88.38 70 LEU A CA 1
ATOM 546 C C . LEU A 1 70 ? -7.448 -1.314 -3.637 1.00 88.38 70 LEU A C 1
ATOM 548 O O . LEU A 1 70 ? -8.240 -1.841 -2.859 1.00 88.38 70 LEU A O 1
ATOM 552 N N . MET A 1 71 ? -6.448 -0.532 -3.215 1.00 87.75 71 MET A N 1
ATOM 553 C CA . MET A 1 71 ? -6.213 -0.192 -1.804 1.00 87.75 71 MET A CA 1
ATOM 554 C C . MET A 1 71 ? -7.418 0.528 -1.192 1.00 87.75 71 MET A C 1
ATOM 556 O O . MET A 1 71 ? -7.883 0.151 -0.116 1.00 87.75 71 MET A O 1
ATOM 560 N N . VAL A 1 72 ? -7.960 1.533 -1.887 1.00 92.50 72 VAL A N 1
ATOM 561 C CA . VAL A 1 72 ? -9.138 2.279 -1.420 1.00 92.50 72 VAL A CA 1
ATOM 562 C C . VAL A 1 72 ? -10.364 1.368 -1.347 1.00 92.50 72 VAL A C 1
ATOM 564 O O . VAL A 1 72 ? -11.052 1.350 -0.328 1.00 92.50 72 VAL A O 1
ATOM 567 N N . GLY A 1 73 ? -10.617 0.569 -2.388 1.00 94.00 73 GLY A N 1
ATOM 568 C CA . GLY A 1 73 ? -11.726 -0.384 -2.400 1.00 94.00 73 GLY A CA 1
ATOM 569 C C . GLY A 1 73 ? -11.626 -1.414 -1.270 1.00 94.00 73 GLY A C 1
ATOM 570 O O . GLY A 1 73 ? -12.586 -1.612 -0.528 1.00 94.00 73 GLY A O 1
ATOM 571 N N . GLY A 1 74 ? -10.448 -2.016 -1.087 1.00 89.69 74 GLY A N 1
ATOM 572 C CA . GLY A 1 74 ? -10.179 -2.970 -0.012 1.00 89.69 74 GLY A CA 1
ATOM 573 C C . GLY A 1 74 ? -10.360 -2.357 1.376 1.00 89.69 74 GLY A C 1
ATOM 574 O O . GLY A 1 74 ? -10.996 -2.967 2.232 1.00 89.69 74 GLY A O 1
ATOM 575 N N . ALA A 1 75 ? -9.887 -1.126 1.587 1.00 90.69 75 ALA A N 1
ATOM 576 C CA . ALA A 1 75 ? -10.078 -0.407 2.844 1.00 90.69 75 ALA A CA 1
ATOM 577 C C . ALA A 1 75 ? -11.563 -0.156 3.151 1.00 90.69 75 ALA A C 1
ATOM 579 O O . ALA A 1 75 ? -11.985 -0.342 4.290 1.00 90.69 75 ALA A O 1
ATOM 580 N N . ILE A 1 76 ? -12.369 0.210 2.148 1.00 94.94 76 ILE A N 1
ATOM 581 C CA . ILE A 1 76 ? -13.817 0.405 2.317 1.00 94.94 76 ILE A CA 1
ATOM 582 C C . ILE A 1 76 ? -14.505 -0.918 2.670 1.00 94.94 76 ILE A C 1
ATOM 584 O O . ILE A 1 76 ? -15.309 -0.961 3.598 1.00 94.94 76 ILE A O 1
ATOM 588 N N . VAL A 1 77 ? -14.180 -2.009 1.972 1.00 93.81 77 VAL A N 1
ATOM 589 C CA . VAL A 1 77 ? -14.759 -3.332 2.260 1.00 93.81 77 VAL A CA 1
ATOM 590 C C . VAL A 1 77 ? -14.387 -3.798 3.668 1.00 93.81 77 VAL A C 1
ATOM 592 O O . VAL A 1 77 ? -15.268 -4.205 4.425 1.00 93.81 77 VAL A O 1
ATOM 595 N N . LEU A 1 78 ? -13.111 -3.684 4.048 1.00 91.25 78 LEU A N 1
ATOM 596 C CA . LEU A 1 78 ? -12.634 -4.018 5.392 1.00 91.25 78 LEU A CA 1
ATOM 597 C C . LEU A 1 78 ? -13.300 -3.154 6.462 1.00 91.25 78 LEU A C 1
ATOM 599 O O . LEU A 1 78 ? -13.685 -3.668 7.509 1.00 91.25 78 LEU A O 1
ATOM 603 N N . MET A 1 79 ? -13.478 -1.859 6.194 1.00 89.44 79 MET A N 1
ATOM 604 C CA . MET A 1 79 ? -14.214 -0.964 7.078 1.00 89.44 79 MET A CA 1
ATOM 605 C C . MET A 1 79 ? -15.646 -1.470 7.270 1.00 89.44 79 MET A C 1
ATOM 607 O O . MET A 1 79 ? -16.070 -1.647 8.406 1.00 89.44 79 MET A O 1
ATOM 611 N N . ILE A 1 80 ? -16.380 -1.766 6.194 1.00 91.62 80 ILE A N 1
ATOM 612 C CA . ILE A 1 80 ? -17.767 -2.245 6.286 1.00 91.62 80 ILE A CA 1
ATOM 613 C C . ILE A 1 80 ? -17.847 -3.570 7.055 1.00 91.62 80 ILE A C 1
ATOM 615 O O . ILE A 1 80 ? -18.665 -3.682 7.966 1.00 91.62 80 ILE A O 1
ATOM 619 N N . MET A 1 81 ? -16.988 -4.547 6.745 1.00 90.69 81 MET A N 1
ATOM 620 C CA . MET A 1 81 ? -16.945 -5.825 7.470 1.00 90.69 81 MET A CA 1
ATOM 621 C C . MET A 1 81 ? -16.649 -5.619 8.959 1.00 90.69 81 MET A C 1
ATOM 623 O O . MET A 1 81 ? -17.377 -6.132 9.806 1.00 90.69 81 MET A O 1
ATOM 627 N N . GLY A 1 82 ? -15.658 -4.787 9.287 1.00 87.75 82 GLY A N 1
ATOM 628 C CA . GLY A 1 82 ? -15.338 -4.444 10.670 1.00 87.75 82 GLY A CA 1
ATOM 629 C C . GLY A 1 82 ? -16.503 -3.765 11.392 1.00 87.75 82 GLY A C 1
ATOM 630 O O . GLY A 1 82 ? -16.772 -4.086 12.548 1.00 87.75 82 GLY A O 1
ATOM 631 N N . PHE A 1 83 ? -17.238 -2.879 10.711 1.00 86.31 83 PHE A N 1
ATOM 632 C CA . PHE A 1 83 ? -18.441 -2.243 11.253 1.00 86.31 83 PHE A CA 1
ATOM 633 C C . PHE A 1 83 ? -19.583 -3.240 11.485 1.00 86.31 83 PHE A C 1
ATOM 635 O O . PHE A 1 83 ? -20.314 -3.091 12.461 1.00 86.31 83 PHE A O 1
ATOM 642 N N . ILE A 1 84 ? -19.739 -4.265 10.647 1.00 86.69 84 ILE A N 1
ATOM 643 C CA . ILE A 1 84 ? -20.737 -5.322 10.860 1.00 86.69 84 ILE A CA 1
ATOM 644 C C . ILE A 1 84 ? -20.365 -6.168 12.089 1.00 86.69 84 ILE A C 1
ATOM 646 O O . ILE A 1 84 ? -21.205 -6.348 12.971 1.00 86.69 84 ILE A O 1
ATOM 650 N N . ASP A 1 85 ? -19.105 -6.594 12.216 1.00 84.25 85 ASP A N 1
ATOM 651 C CA . ASP A 1 85 ? -18.633 -7.454 13.318 1.00 84.25 85 ASP A CA 1
ATOM 652 C C . ASP A 1 85 ? -18.701 -6.782 14.698 1.00 84.25 85 ASP A C 1
ATOM 654 O O . ASP A 1 85 ? -18.949 -7.419 15.731 1.00 84.25 85 ASP A O 1
ATOM 658 N N . ILE A 1 86 ? -18.486 -5.467 14.753 1.00 81.81 86 ILE A N 1
ATOM 659 C CA . ILE A 1 86 ? -18.634 -4.720 16.005 1.00 81.81 86 ILE A CA 1
ATOM 660 C C . ILE A 1 86 ? -20.099 -4.463 16.372 1.00 81.81 86 ILE A C 1
ATOM 662 O O . ILE A 1 86 ? -20.352 -4.229 17.553 1.00 81.81 86 ILE A O 1
ATOM 666 N N . GLY A 1 87 ? -21.045 -4.582 15.430 1.00 81.75 87 GLY A N 1
ATOM 667 C CA . GLY A 1 87 ? -22.471 -4.287 15.624 1.00 81.75 87 GLY A CA 1
ATOM 668 C C . GLY A 1 87 ? -22.864 -2.849 15.261 1.00 81.75 87 GLY A C 1
ATOM 669 O O . GLY A 1 87 ? -23.764 -2.274 15.866 1.00 81.75 87 GLY A O 1
ATOM 670 N N . GLY A 1 88 ? -22.166 -2.241 14.304 1.00 81.56 88 GLY A N 1
ATOM 671 C CA . GLY A 1 88 ? -22.372 -0.870 13.848 1.00 81.56 88 GLY A CA 1
ATOM 672 C C . GLY A 1 88 ? -21.759 0.187 14.769 1.00 81.56 88 GLY A C 1
ATOM 673 O O . GLY A 1 88 ? -20.900 -0.092 15.607 1.00 81.56 88 GLY A O 1
ATOM 674 N N . TYR A 1 89 ? -22.212 1.431 14.605 1.00 78.00 89 TYR A N 1
ATOM 675 C CA . TYR A 1 89 ? -21.743 2.570 15.402 1.00 78.00 89 TYR A CA 1
ATOM 676 C C . TYR A 1 89 ? -22.023 2.389 16.903 1.00 78.00 89 TYR A C 1
ATOM 678 O O . TYR A 1 89 ? -21.160 2.673 17.727 1.00 78.00 89 TYR A O 1
ATOM 686 N N . ASP A 1 90 ? -23.186 1.843 17.262 1.00 78.69 90 ASP A N 1
ATOM 687 C CA . ASP A 1 90 ? -23.551 1.576 18.660 1.00 78.69 90 ASP A CA 1
ATOM 688 C C . ASP A 1 90 ? -22.627 0.526 19.302 1.00 78.69 90 ASP A C 1
ATOM 690 O O . ASP A 1 90 ? -22.115 0.693 20.412 1.00 78.69 90 ASP A O 1
ATOM 694 N N . GLY A 1 91 ? -22.302 -0.518 18.536 1.00 79.50 91 GLY A N 1
ATOM 695 C CA . GLY A 1 91 ? -21.323 -1.526 18.915 1.00 79.50 91 GLY A CA 1
ATOM 696 C C . GLY A 1 91 ? -19.915 -0.965 19.128 1.00 79.50 91 GLY A C 1
ATOM 697 O O . GLY A 1 91 ? -19.234 -1.362 20.078 1.00 79.50 91 GLY A O 1
ATOM 698 N N . LEU A 1 92 ? -19.503 0.002 18.301 1.00 79.62 92 LEU A N 1
ATOM 699 C CA . LEU A 1 92 ? -18.241 0.723 18.471 1.00 79.62 92 LEU A CA 1
ATOM 700 C C . LEU A 1 92 ? -18.239 1.523 19.778 1.00 79.62 92 LEU A C 1
ATOM 702 O O . LEU A 1 92 ? -17.315 1.374 20.573 1.00 79.62 92 LEU A O 1
ATOM 706 N N . VAL A 1 93 ? -19.284 2.315 20.037 1.00 78.81 93 VAL A N 1
ATOM 707 C CA . VAL A 1 93 ? -19.399 3.143 21.251 1.00 78.81 93 VAL A CA 1
ATOM 708 C C . VAL A 1 93 ? -19.395 2.282 22.514 1.00 78.81 93 VAL A C 1
ATOM 710 O O . VAL A 1 93 ? -18.743 2.631 23.497 1.00 78.81 93 VAL A O 1
ATOM 713 N N . ARG A 1 94 ? -20.053 1.119 22.481 1.00 76.75 94 ARG A N 1
ATOM 714 C CA . ARG A 1 94 ? -20.119 0.199 23.624 1.00 76.75 94 ARG A CA 1
ATOM 715 C C . ARG A 1 94 ? -18.813 -0.558 23.874 1.00 76.75 94 ARG A C 1
ATOM 717 O O . ARG A 1 94 ? -18.468 -0.799 25.029 1.00 76.75 94 ARG A O 1
ATOM 724 N N . LYS A 1 95 ? -18.092 -0.961 22.820 1.00 77.12 95 LYS A N 1
ATOM 725 C CA . LYS A 1 95 ? -16.830 -1.720 22.940 1.00 77.12 95 LYS A CA 1
ATOM 726 C C . LYS A 1 95 ? -15.603 -0.828 23.138 1.00 77.12 95 LYS A C 1
ATOM 728 O O . LYS A 1 95 ? -14.627 -1.285 23.723 1.00 77.12 95 LYS A O 1
ATOM 733 N N . TYR A 1 96 ? -15.655 0.434 22.718 1.00 75.44 96 TYR A N 1
ATOM 734 C CA . TYR A 1 96 ? -14.573 1.405 22.892 1.00 75.44 96 TYR A CA 1
ATOM 735 C C . TYR A 1 96 ? -14.077 1.550 24.342 1.00 75.44 96 TYR A C 1
ATOM 737 O O . TYR A 1 96 ? -12.869 1.450 24.549 1.00 75.44 96 TYR A O 1
ATOM 745 N N . PRO A 1 97 ? -14.940 1.704 25.370 1.00 71.50 97 PRO A N 1
ATOM 746 C CA . PRO A 1 97 ? -14.468 1.801 26.746 1.00 71.50 97 PRO A CA 1
ATOM 747 C C . PRO A 1 97 ? -13.878 0.498 27.286 1.00 71.50 97 PRO A C 1
ATOM 749 O O . PRO A 1 97 ? -13.144 0.533 28.261 1.00 71.50 97 PRO A O 1
ATOM 752 N N . LEU A 1 98 ? -14.177 -0.644 26.666 1.00 71.94 98 LEU A N 1
ATOM 753 C CA . LEU A 1 98 ? -13.666 -1.952 27.076 1.00 71.94 98 LEU A CA 1
ATOM 754 C C . LEU A 1 98 ? -12.306 -2.276 26.439 1.00 71.94 98 LEU A C 1
ATOM 756 O O . LEU A 1 98 ? -11.634 -3.202 26.884 1.00 71.94 98 LEU A O 1
ATOM 760 N N . ALA A 1 99 ? -11.876 -1.509 25.434 1.00 68.56 99 ALA A N 1
ATOM 761 C CA . ALA A 1 99 ? -10.592 -1.662 24.751 1.00 68.56 99 ALA A CA 1
ATOM 762 C C . ALA A 1 99 ? -9.440 -0.954 25.495 1.00 68.56 99 ALA A C 1
ATOM 764 O O . ALA A 1 99 ? -8.597 -0.299 24.882 1.00 68.56 99 ALA A O 1
ATOM 765 N N . MET A 1 100 ? -9.415 -1.055 26.826 1.00 68.44 100 MET A N 1
ATOM 766 C CA . MET A 1 100 ? -8.316 -0.531 27.637 1.00 68.44 100 MET A CA 1
ATOM 767 C C . MET A 1 100 ? -7.097 -1.454 27.495 1.00 68.44 100 MET A C 1
ATOM 769 O O . MET A 1 100 ? -7.243 -2.671 27.356 1.00 68.44 100 MET A O 1
ATOM 773 N N . THR A 1 101 ? -5.882 -0.902 27.491 1.00 65.06 101 THR A N 1
ATOM 774 C CA . THR A 1 101 ? -4.670 -1.737 27.435 1.00 65.06 101 THR A CA 1
ATOM 775 C C . THR A 1 101 ? -4.515 -2.526 28.750 1.00 65.06 101 THR A C 1
ATOM 777 O O . THR A 1 101 ? -5.212 -2.275 29.717 1.00 65.06 101 THR A O 1
ATOM 780 N N . ASN A 1 102 ? -3.636 -3.522 28.850 1.00 66.44 102 ASN A N 1
ATOM 781 C CA . ASN A 1 102 ? -3.386 -4.189 30.148 1.00 66.44 102 ASN A CA 1
ATOM 782 C C . ASN A 1 102 ? -2.180 -3.581 30.896 1.00 66.44 102 ASN A C 1
ATOM 784 O O . ASN A 1 102 ? -1.770 -4.053 31.951 1.00 66.44 102 ASN A O 1
ATOM 788 N N . VAL A 1 103 ? -1.562 -2.551 30.312 1.00 69.44 103 VAL A N 1
ATOM 789 C CA . VAL A 1 103 ? -0.329 -1.921 30.794 1.00 69.44 103 VAL A CA 1
ATOM 790 C C . VAL A 1 103 ? -0.657 -0.509 31.259 1.00 69.44 103 VAL A C 1
ATOM 792 O O . VAL A 1 103 ? -0.823 0.410 30.457 1.00 69.44 103 VAL A O 1
ATOM 795 N N . THR A 1 104 ? -0.785 -0.347 32.573 1.00 66.56 104 THR A N 1
ATOM 796 C CA . THR A 1 104 ? -1.035 0.940 33.230 1.00 66.56 104 THR A CA 1
ATOM 797 C C . THR A 1 104 ? 0.261 1.511 33.787 1.00 66.56 104 THR A C 1
ATOM 799 O O . THR A 1 104 ? 0.963 0.842 34.545 1.00 66.56 104 THR A O 1
ATOM 802 N N . VAL A 1 105 ? 0.554 2.769 33.461 1.00 70.62 105 VAL A N 1
ATOM 803 C CA . VAL A 1 105 ? 1.606 3.540 34.133 1.00 70.62 105 VAL A CA 1
ATOM 804 C C . VAL A 1 105 ? 1.014 4.096 35.437 1.00 70.62 105 VAL A C 1
ATOM 806 O O . VAL A 1 105 ? -0.025 4.761 35.379 1.00 70.62 105 VAL A O 1
ATOM 809 N N . PRO A 1 106 ? 1.605 3.825 36.614 1.00 70.50 106 PRO A N 1
ATOM 810 C CA . PRO A 1 106 ? 1.068 4.311 37.881 1.00 70.50 106 PRO A CA 1
ATOM 811 C C . PRO A 1 106 ? 1.053 5.846 37.916 1.00 70.50 106 PRO A C 1
ATOM 813 O O . PRO A 1 106 ? 2.055 6.495 37.624 1.00 70.50 106 PRO A O 1
ATOM 816 N N . GLY A 1 107 ? -0.098 6.425 38.274 1.00 71.50 107 GLY A N 1
ATOM 817 C CA . GLY A 1 107 ? -0.266 7.872 38.455 1.00 71.50 107 GLY A CA 1
ATOM 818 C C . GLY A 1 107 ? -0.707 8.666 37.220 1.00 71.50 107 GLY A C 1
ATOM 819 O O . GLY A 1 107 ? -0.585 9.887 37.239 1.00 71.50 107 GLY A O 1
ATOM 820 N N . GLN A 1 108 ? -1.196 8.021 36.153 1.00 68.69 108 GLN A N 1
ATOM 821 C CA . GLN A 1 108 ? -1.712 8.703 34.956 1.00 68.69 108 GLN A CA 1
ATOM 822 C C . GLN A 1 108 ? -3.085 8.143 34.539 1.00 68.69 108 GLN A C 1
ATOM 824 O O . GLN A 1 108 ? -3.230 6.940 34.337 1.00 68.69 108 GLN A O 1
ATOM 829 N N . ASP A 1 109 ? -4.078 9.012 34.320 1.00 67.88 109 ASP A N 1
ATOM 830 C CA . ASP A 1 109 ? -5.413 8.637 33.807 1.00 67.88 109 ASP A CA 1
ATOM 831 C C . ASP A 1 109 ? -5.454 8.423 32.277 1.00 67.88 109 ASP A C 1
ATOM 833 O O . ASP A 1 109 ? -6.519 8.205 31.705 1.00 67.88 109 ASP A O 1
ATOM 837 N N . CYS A 1 110 ? -4.293 8.416 31.608 1.00 65.50 110 CYS A N 1
ATOM 838 C CA . CYS A 1 110 ? -4.127 8.217 30.155 1.00 65.50 110 CYS A CA 1
ATOM 839 C C . CYS A 1 110 ? -4.727 6.890 29.636 1.00 65.50 110 CYS A C 1
ATOM 841 O O . CYS A 1 110 ? -4.952 6.710 28.443 1.00 65.50 110 CYS A O 1
ATOM 843 N N . HIS A 1 111 ? -5.001 5.958 30.545 1.00 66.19 111 HIS A N 1
ATOM 844 C CA . HIS A 1 111 ? -5.566 4.650 30.253 1.00 66.19 111 HIS A CA 1
ATOM 845 C C . HIS A 1 111 ? -7.094 4.626 30.120 1.00 66.19 111 HIS A C 1
ATOM 847 O O . HIS A 1 111 ? -7.656 3.681 29.569 1.00 66.19 111 HIS A O 1
ATOM 853 N N . LYS A 1 112 ? -7.780 5.633 30.670 1.00 70.75 112 LYS A N 1
ATOM 854 C CA . LYS A 1 112 ? -9.240 5.674 30.684 1.00 70.75 112 LYS A CA 1
ATOM 855 C C . LYS A 1 112 ? -9.736 6.452 29.464 1.00 70.75 112 LYS A C 1
ATOM 857 O O . LYS A 1 112 ? -9.287 7.578 29.241 1.00 70.75 112 LYS A O 1
ATOM 862 N N . PRO A 1 113 ? -10.680 5.903 28.687 1.00 67.94 113 PRO A N 1
ATOM 863 C CA . PRO A 1 113 ? -11.342 6.670 27.646 1.00 67.94 113 PRO A CA 1
ATOM 864 C C . PRO A 1 113 ? -12.073 7.849 28.294 1.00 67.94 113 PRO A C 1
ATOM 866 O O . PRO A 1 113 ? -12.846 7.668 29.232 1.00 67.94 113 PRO A O 1
ATOM 869 N N . SER A 1 114 ? -11.789 9.066 27.826 1.00 66.62 114 SER A N 1
ATOM 870 C CA . SER A 1 114 ? -12.410 10.270 28.378 1.00 66.62 114 SER A CA 1
ATOM 871 C C . SER A 1 114 ? -13.915 10.284 28.095 1.00 66.62 114 SER A C 1
ATOM 873 O O . SER A 1 114 ? -14.358 9.855 27.028 1.00 66.62 114 SER A O 1
ATOM 875 N N . GLU A 1 115 ? -14.710 10.834 29.016 1.00 68.56 115 GLU A N 1
ATOM 876 C CA . GLU A 1 115 ? -16.177 10.922 28.880 1.00 68.56 115 GLU A CA 1
ATOM 877 C C . GLU A 1 115 ? -16.632 11.710 27.633 1.00 68.56 115 GLU A C 1
ATOM 879 O O . GLU A 1 115 ? -17.766 11.578 27.185 1.00 68.56 115 GLU A O 1
ATOM 884 N N . ASN A 1 116 ? -15.734 12.496 27.028 1.00 64.38 116 ASN A N 1
ATOM 885 C CA . ASN A 1 116 ? -15.994 13.294 25.829 1.00 64.38 116 ASN A CA 1
ATOM 886 C C . ASN A 1 116 ? -15.409 12.692 24.537 1.00 64.38 116 ASN A C 1
ATOM 888 O O . ASN A 1 116 ? -15.406 13.374 23.514 1.00 64.38 116 ASN A O 1
ATOM 892 N N . ALA A 1 117 ? -14.921 11.445 24.543 1.00 68.19 117 ALA A N 1
ATOM 893 C CA . ALA A 1 117 ? -14.239 10.843 23.389 1.00 68.19 117 ALA A CA 1
ATOM 894 C C . ALA A 1 117 ? -15.082 10.823 22.094 1.00 68.19 117 ALA A C 1
ATOM 896 O O . ALA A 1 117 ? -14.527 10.891 21.001 1.00 68.19 117 ALA A O 1
ATOM 897 N N . PHE A 1 118 ? -16.413 10.790 22.209 1.00 72.00 118 PHE A N 1
ATOM 898 C CA . PHE A 1 118 ? -17.340 10.781 21.068 1.00 72.00 118 PHE A CA 1
ATOM 899 C C . PHE A 1 118 ? -17.944 12.152 20.731 1.00 72.00 118 PHE A C 1
ATOM 901 O O . PHE A 1 118 ? -18.736 12.272 19.796 1.00 72.00 118 PHE A O 1
ATOM 908 N N . LYS A 1 119 ? -17.573 13.211 21.459 1.00 72.00 119 LYS A N 1
ATOM 909 C CA . LYS A 1 119 ? -18.056 14.573 21.214 1.00 72.00 119 LYS A CA 1
ATOM 910 C C . LYS A 1 119 ? -17.081 15.284 20.269 1.00 72.00 119 LYS A C 1
ATOM 912 O O . LYS A 1 119 ? -16.088 15.857 20.704 1.00 72.00 119 LYS A O 1
ATOM 917 N N . MET A 1 120 ? -17.356 15.229 18.961 1.00 71.81 120 MET A N 1
ATOM 918 C CA . MET A 1 120 ? -16.485 15.834 17.933 1.00 71.81 120 MET A CA 1
ATOM 919 C C . MET A 1 120 ? -16.412 17.366 18.044 1.00 71.81 120 MET A C 1
ATOM 921 O O . MET A 1 120 ? -15.384 17.966 17.744 1.00 71.81 120 MET A O 1
ATOM 925 N N . LEU A 1 121 ? -17.489 18.001 18.512 1.00 79.12 121 LEU A N 1
ATOM 926 C CA . LEU A 1 121 ? -17.511 19.424 18.829 1.00 79.12 121 LEU A CA 1
ATOM 927 C C . LEU A 1 121 ? -17.322 19.593 20.338 1.00 79.12 121 LEU A C 1
ATOM 929 O O . LEU A 1 121 ? -18.184 19.196 21.128 1.00 79.12 121 LEU A O 1
ATOM 933 N N . ARG A 1 122 ? -16.199 20.199 20.743 1.00 70.50 122 ARG A N 1
ATOM 934 C CA . ARG A 1 122 ? -16.086 20.763 22.093 1.00 70.50 122 ARG A CA 1
ATOM 935 C C . ARG A 1 122 ? -17.141 21.860 22.214 1.00 70.50 122 ARG A C 1
ATOM 937 O O . ARG A 1 122 ? -17.177 22.760 21.379 1.00 70.50 122 ARG A O 1
ATOM 944 N N . GLY A 1 123 ? -18.019 21.740 23.209 1.00 76.62 123 GLY A N 1
ATOM 945 C CA . GLY A 1 123 ? -18.916 22.838 23.574 1.00 76.62 123 GLY A CA 1
ATOM 946 C C . GLY A 1 123 ? -18.113 24.076 24.003 1.00 76.62 123 GLY A C 1
ATOM 947 O O . GLY A 1 123 ? -16.913 23.930 24.262 1.00 76.62 123 GLY A O 1
ATOM 948 N N . PRO A 1 124 ? -18.742 25.265 24.037 1.00 64.12 124 PRO A N 1
ATOM 949 C CA . PRO A 1 124 ? -18.110 26.464 24.583 1.00 64.12 124 PRO A CA 1
ATOM 950 C C . PRO A 1 124 ? -17.663 26.262 26.036 1.00 64.12 124 PRO A C 1
ATOM 952 O O . PRO A 1 124 ? -18.341 25.497 26.764 1.00 64.12 124 PRO A O 1
#

Sequence (124 aa):
MRVYFALLSLVLYIFTKCSVDLYTGALFIQQSLGWDLYLSIFILIAITAVLTITGGLTAVIYTDTLQAFLMVGGAIVLMIMGFIDIGGYDGLVRKYPLAMTNVTVPGQDCHKPSENAFKMLRGP

Secondary structure (DSSP, 8-state):
-HHHHHHHHHHHHHHHHHHHHHHHHHHHHHHHH-S-HHHHHHHHHHHHHHHHHHHHHHHHHHHHHHHHHHHHHHHHHHHHHHHHHHTHHHHHHHHGGG---S-PPTT-GGGSPPTTTT-SS---

Foldseek 3Di:
DVVVVVVVVVVVVVVVVVVVVVVVVLVVLCVPPVPDSPVVVVVVVVVVVCLPVPPPPNSVVVVVVVVVVVVVVVVVVVVVVVCVVLPHPVSCVVCVQVPFDPDDDPPDPPRGCDPCNPPPDDDD

pLDDT: mean 77.82, std 9.73, range [54.22, 94.94]

InterPro domains:
  IPR001734 Sodium/solute symporter [PF00474] (2-113)
  IPR001734 Sodium/solute symporter [PS50283] (1-96)
  IPR018212 Sodium/solute symporter, conserved site [PS00456] (34-59)
  IPR038377 Sodium/glucose symporter superfamily [G3DSA:1.20.1730.10] (1-120)

Organism: Owenia fusiformis (NCBI:txid6347)